Protein AF-A0ABC8R4N2-F1 (afdb_monomer_lite)

Foldseek 3Di:
DDDDPDDPCVPPDDADDDPVQWDKQFQCPDDCVVAWDDDPNDIGGDDDQPGHDSDPPDPDGGGIDIDGHGDDD

Radius of gyration: 17.48 Å; chains: 1; bounding box: 38×32×54 Å

pLDDT: mean 91.54, std 10.9, range [46.62, 98.31]

Secondary structure (DSSP, 8-state):
-PPP---TTTTPPP----GGGEEEE--TTS-GGGTEEEETTEEEE---TTPPPSSTT--SPP--EEEE-----

Organism: NCBI:txid185542

Sequence (73 aa):
MASTLVDPTEGFISLPLKESNFEIQRPYNLPIDQRYSFIDGVRKLWVYKTDKPHKPTSPTHPRTEIRIRVSTA

Structure (mmCIF, N/CA/C/O backbone):
data_AF-A0ABC8R4N2-F1
#
_entry.id   AF-A0ABC8R4N2-F1
#
loop_
_atom_site.group_PDB
_atom_site.id
_atom_site.type_symbol
_atom_site.label_atom_id
_atom_site.label_alt_id
_atom_site.label_comp_id
_atom_site.label_asym_id
_atom_site.label_entity_id
_atom_site.label_seq_id
_atom_site.pdbx_PDB_ins_code
_atom_site.Cartn_x
_atom_site.Cartn_y
_atom_site.Cartn_z
_atom_site.occupancy
_atom_site.B_iso_or_equiv
_atom_site.auth_seq_id
_atom_site.auth_comp_id
_atom_site.auth_asym_id
_atom_site.auth_atom_id
_atom_site.pdbx_PDB_model_num
ATOM 1 N N . MET A 1 1 ? 7.050 17.623 -41.796 1.00 46.62 1 MET A N 1
ATOM 2 C CA . MET A 1 1 ? 8.038 17.555 -40.700 1.00 46.62 1 MET A CA 1
ATOM 3 C C . MET A 1 1 ? 7.693 16.344 -39.851 1.00 46.62 1 MET A C 1
ATOM 5 O O . MET A 1 1 ? 6.610 16.327 -39.282 1.00 46.62 1 MET A O 1
ATOM 9 N N . ALA A 1 2 ? 8.521 15.299 -39.864 1.00 58.78 2 ALA A N 1
ATOM 10 C CA . ALA A 1 2 ? 8.301 14.117 -39.033 1.00 58.78 2 ALA A CA 1
ATOM 11 C C . ALA A 1 2 ? 8.694 14.442 -37.585 1.00 58.78 2 ALA A C 1
ATOM 13 O O . ALA A 1 2 ? 9.754 15.021 -37.358 1.00 58.78 2 ALA A O 1
ATOM 14 N N . SER A 1 3 ? 7.833 14.098 -36.625 1.00 67.12 3 SER A N 1
ATOM 15 C CA . SER A 1 3 ? 8.194 14.073 -35.207 1.00 67.12 3 SER A CA 1
ATOM 16 C C . SER A 1 3 ? 9.380 13.121 -35.049 1.00 67.12 3 SER A C 1
ATOM 18 O O . SER A 1 3 ? 9.292 11.950 -35.415 1.00 67.12 3 SER A O 1
ATOM 20 N N . THR A 1 4 ? 10.512 13.634 -34.573 1.00 73.62 4 THR A N 1
ATOM 21 C CA . THR A 1 4 ? 11.633 12.799 -34.147 1.00 73.62 4 THR A CA 1
ATOM 22 C C . THR A 1 4 ? 11.135 11.935 -32.994 1.00 73.62 4 THR A C 1
ATOM 24 O O . THR A 1 4 ? 10.717 12.474 -31.969 1.00 73.62 4 THR A O 1
ATOM 27 N N . LEU A 1 5 ? 11.125 10.614 -33.185 1.00 79.94 5 LEU A N 1
ATOM 28 C CA . LEU A 1 5 ? 10.837 9.636 -32.138 1.00 79.94 5 LEU A CA 1
ATOM 29 C C . LEU A 1 5 ? 11.919 9.765 -31.061 1.00 79.94 5 LEU A C 1
ATOM 31 O O . LEU A 1 5 ? 13.009 9.220 -31.200 1.00 79.94 5 LEU A O 1
ATOM 35 N N . VAL A 1 6 ? 11.629 10.559 -30.035 1.00 86.69 6 VAL A N 1
ATOM 36 C CA . VAL A 1 6 ? 12.440 10.652 -28.821 1.00 86.69 6 VAL A CA 1
ATOM 37 C C . VAL A 1 6 ? 12.139 9.419 -27.977 1.00 86.69 6 VAL A C 1
ATOM 39 O O . VAL A 1 6 ? 10.972 9.043 -27.830 1.00 86.69 6 VAL A O 1
ATOM 42 N N . ASP A 1 7 ? 13.181 8.778 -27.448 1.00 89.50 7 ASP A N 1
ATOM 43 C CA . ASP A 1 7 ? 13.015 7.680 -26.499 1.00 89.50 7 ASP A CA 1
ATOM 44 C C . ASP A 1 7 ? 12.307 8.227 -25.245 1.00 89.50 7 ASP A C 1
ATOM 46 O O . ASP A 1 7 ? 12.834 9.138 -24.603 1.00 89.50 7 ASP A O 1
ATOM 50 N N . PRO A 1 8 ? 11.126 7.705 -24.858 1.00 91.50 8 PRO A N 1
ATOM 51 C CA . PRO A 1 8 ? 10.401 8.199 -23.687 1.00 91.50 8 PRO A CA 1
ATOM 52 C C . PRO A 1 8 ? 11.167 8.007 -22.368 1.00 91.50 8 PRO A C 1
ATOM 54 O O . PRO A 1 8 ? 10.744 8.527 -21.336 1.00 91.50 8 PRO A O 1
ATOM 57 N N . THR A 1 9 ? 12.265 7.248 -22.383 1.00 93.00 9 THR A N 1
ATOM 58 C CA . THR A 1 9 ? 13.128 6.978 -21.233 1.00 93.00 9 THR A CA 1
ATOM 59 C C . THR A 1 9 ? 14.419 7.799 -21.230 1.00 93.00 9 THR A C 1
ATOM 61 O O . THR A 1 9 ? 15.212 7.679 -20.293 1.00 93.00 9 THR A O 1
ATOM 64 N N . GLU A 1 10 ? 14.626 8.679 -22.216 1.00 93.75 10 GLU A N 1
ATOM 65 C CA . GLU A 1 10 ? 15.769 9.591 -22.226 1.00 93.75 10 GLU A CA 1
ATOM 66 C C . GLU A 1 10 ? 15.779 10.458 -20.951 1.00 93.75 10 GLU A C 1
ATOM 68 O O . GLU A 1 10 ? 14.791 11.099 -20.594 1.00 93.75 10 GLU A O 1
ATOM 73 N N . GLY A 1 11 ? 16.898 10.435 -20.220 1.00 92.94 11 GLY A N 1
ATOM 74 C CA . GLY A 1 11 ? 17.046 11.126 -18.934 1.00 92.94 11 GLY A CA 1
ATOM 75 C C . GLY A 1 11 ? 16.594 10.334 -17.697 1.00 92.94 11 GLY A C 1
ATOM 76 O O . GLY A 1 11 ? 16.779 10.818 -16.580 1.00 92.94 11 GLY A O 1
ATOM 77 N N . PHE A 1 12 ? 16.062 9.115 -17.851 1.00 91.81 12 PHE A N 1
ATOM 78 C CA . PHE A 1 12 ? 15.747 8.224 -16.730 1.00 91.81 12 PHE A CA 1
ATOM 79 C C . PHE A 1 12 ? 16.880 7.227 -16.446 1.00 91.81 12 PHE A C 1
ATOM 81 O O . PHE A 1 12 ? 17.569 6.751 -17.344 1.00 91.81 12 PHE A O 1
ATOM 88 N N . ILE A 1 13 ? 17.046 6.865 -15.171 1.00 89.12 13 ILE A N 1
ATOM 89 C CA . ILE A 1 13 ? 17.946 5.789 -14.735 1.00 89.12 13 ILE A CA 1
ATOM 90 C C . ILE A 1 13 ? 17.103 4.543 -14.469 1.00 89.12 13 ILE A C 1
ATOM 92 O O . ILE A 1 13 ? 16.161 4.586 -13.677 1.00 89.12 13 ILE A O 1
ATOM 96 N N . SER A 1 14 ? 17.457 3.423 -15.102 1.00 88.88 14 SER A N 1
ATOM 97 C CA . SER A 1 14 ? 16.818 2.136 -14.820 1.00 88.88 14 SER A CA 1
ATOM 98 C C . SER A 1 14 ? 17.200 1.650 -13.423 1.00 88.88 14 S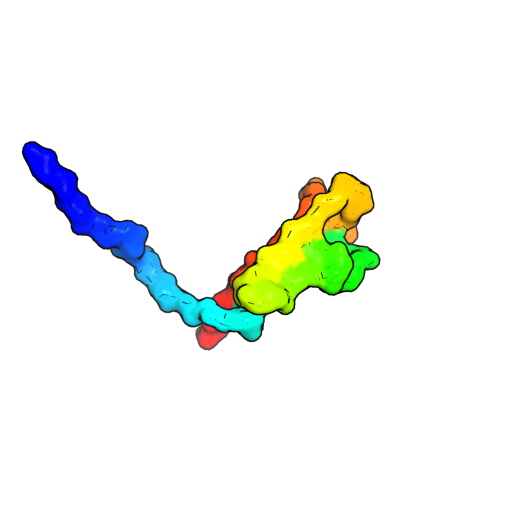ER A C 1
ATOM 100 O O . SER A 1 14 ? 18.382 1.530 -13.095 1.00 88.88 14 SER A O 1
ATOM 102 N N . LEU A 1 15 ? 16.196 1.370 -12.592 1.00 85.75 15 LEU A N 1
ATOM 103 C CA . LEU A 1 15 ? 16.379 0.872 -11.232 1.00 85.75 15 LEU A CA 1
ATOM 104 C C . LEU A 1 15 ? 15.859 -0.566 -11.115 1.00 85.75 15 LEU A C 1
ATOM 106 O O . LEU A 1 15 ? 14.824 -0.893 -11.702 1.00 85.75 15 LEU A O 1
ATOM 110 N N . PRO A 1 16 ? 16.531 -1.437 -10.337 1.00 87.25 16 PRO A N 1
ATOM 111 C CA . PRO A 1 16 ? 16.062 -2.799 -10.133 1.00 87.25 16 PRO A CA 1
ATOM 112 C C . PRO A 1 16 ? 14.722 -2.789 -9.394 1.00 87.25 16 PRO A C 1
ATOM 114 O O . PRO A 1 16 ? 14.606 -2.215 -8.311 1.00 87.25 16 PRO A O 1
ATOM 117 N N . LEU A 1 17 ? 13.731 -3.482 -9.954 1.00 89.06 17 LEU A N 1
ATOM 118 C CA . LEU A 1 17 ? 12.414 -3.666 -9.352 1.00 89.06 17 LEU A CA 1
ATOM 119 C C . LEU A 1 17 ? 12.276 -5.112 -8.855 1.00 89.06 17 LEU A C 1
ATOM 121 O O . LEU A 1 17 ? 12.195 -6.039 -9.656 1.00 89.06 17 LEU A O 1
ATOM 125 N N . LYS A 1 18 ? 12.305 -5.321 -7.535 1.00 90.94 18 LYS A N 1
ATOM 126 C CA . LYS A 1 18 ? 12.244 -6.647 -6.892 1.00 90.94 18 LYS A CA 1
ATOM 127 C C . LYS A 1 18 ? 11.242 -6.6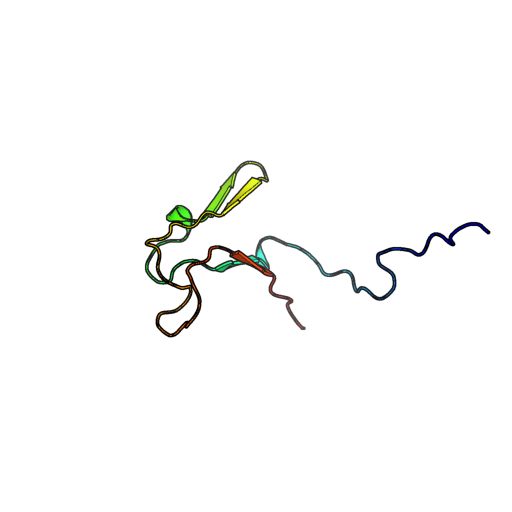18 -5.748 1.00 90.94 18 LYS A C 1
ATOM 129 O O . LYS A 1 18 ? 11.209 -5.635 -5.033 1.00 90.94 18 LYS A O 1
ATOM 134 N N . GLU A 1 19 ? 10.541 -7.715 -5.464 1.00 91.06 19 GLU A N 1
ATOM 135 C CA . GLU A 1 19 ? 9.615 -7.801 -4.310 1.00 91.06 19 GLU A CA 1
ATOM 136 C C . GLU A 1 19 ? 10.214 -7.282 -2.997 1.00 91.06 19 GLU A C 1
ATOM 138 O O . GLU A 1 19 ? 9.551 -6.604 -2.220 1.00 91.06 19 GLU A O 1
ATOM 143 N N . SER A 1 20 ? 11.500 -7.560 -2.769 1.00 91.19 20 SER A N 1
ATOM 144 C CA . SER A 1 20 ? 12.233 -7.130 -1.577 1.00 91.19 20 SER A CA 1
ATOM 145 C C . SER A 1 20 ? 12.320 -5.610 -1.412 1.00 91.19 20 SER A C 1
ATOM 147 O O . SER A 1 20 ? 12.651 -5.134 -0.330 1.00 91.19 20 SER A O 1
ATOM 149 N N . ASN A 1 21 ? 12.078 -4.845 -2.477 1.00 92.12 21 ASN A N 1
ATOM 150 C CA . ASN A 1 21 ? 12.092 -3.389 -2.464 1.00 92.12 21 ASN A CA 1
ATOM 151 C C . ASN A 1 21 ? 10.692 -2.772 -2.307 1.00 92.12 21 ASN A C 1
ATOM 153 O O . ASN A 1 21 ? 10.572 -1.548 -2.244 1.00 92.12 21 ASN A O 1
ATOM 157 N N . PHE A 1 22 ? 9.648 -3.594 -2.197 1.00 93.81 22 PHE A N 1
ATOM 158 C CA . PHE A 1 22 ? 8.283 -3.143 -1.975 1.00 93.81 22 PHE A CA 1
ATOM 159 C C . PHE A 1 22 ? 7.972 -3.041 -0.487 1.00 93.81 22 PHE A C 1
ATOM 161 O O . PHE A 1 22 ? 7.885 -4.027 0.239 1.00 93.81 22 PHE A O 1
ATOM 168 N N . GLU A 1 23 ? 7.736 -1.816 -0.036 1.00 95.44 23 GLU A N 1
ATOM 169 C CA . GLU A 1 23 ? 7.142 -1.536 1.261 1.00 95.44 23 GLU A CA 1
ATOM 170 C C . GLU A 1 23 ? 5.641 -1.306 1.082 1.00 95.44 23 GLU A C 1
ATOM 172 O O . GLU A 1 23 ? 5.218 -0.303 0.506 1.00 95.44 23 GLU A O 1
ATOM 177 N N . ILE A 1 24 ? 4.824 -2.221 1.604 1.00 96.94 24 ILE A N 1
ATOM 178 C CA . ILE A 1 24 ? 3.369 -2.053 1.606 1.00 96.94 24 ILE A CA 1
ATOM 179 C C . ILE A 1 24 ? 2.977 -1.100 2.736 1.00 96.94 24 ILE A C 1
ATOM 181 O O . ILE A 1 24 ? 3.093 -1.430 3.918 1.00 96.94 24 ILE A O 1
ATOM 185 N N . GLN A 1 25 ? 2.482 0.081 2.376 1.00 97.12 25 GLN A N 1
ATOM 186 C CA . GLN A 1 25 ? 1.859 1.000 3.319 1.00 97.12 25 GLN A CA 1
ATOM 187 C C . GLN A 1 25 ? 0.363 0.723 3.396 1.00 97.12 25 GLN A C 1
ATOM 189 O O . GLN A 1 25 ? -0.308 0.509 2.389 1.00 97.12 25 GLN A O 1
ATOM 194 N N . ARG A 1 26 ? -0.152 0.745 4.620 1.00 97.12 26 ARG A N 1
ATOM 195 C CA . ARG A 1 26 ? -1.534 0.417 4.972 1.00 97.12 26 ARG A CA 1
ATOM 196 C C . ARG A 1 26 ? -2.020 1.309 6.116 1.00 97.12 26 ARG A C 1
ATOM 198 O O . ARG A 1 26 ? -1.171 1.941 6.762 1.00 97.12 26 ARG A O 1
ATOM 205 N N . PRO A 1 27 ? -3.328 1.311 6.432 1.00 98.12 27 PRO A N 1
ATOM 206 C CA . PRO A 1 27 ? -3.840 1.849 7.688 1.00 98.12 27 PRO A CA 1
ATOM 207 C C . PRO A 1 27 ? -3.067 1.303 8.894 1.00 98.12 27 PRO A C 1
ATOM 209 O O . PRO A 1 27 ? -2.841 0.091 9.002 1.00 98.12 27 PRO A O 1
ATOM 212 N N . TYR A 1 28 ? -2.655 2.185 9.810 1.00 97.50 28 TYR A N 1
ATOM 213 C CA . TYR A 1 28 ? -1.757 1.801 10.911 1.00 97.50 28 TYR A CA 1
ATOM 214 C C . TYR A 1 28 ? -2.341 0.699 11.812 1.00 97.50 28 TYR A C 1
ATOM 216 O O . TYR A 1 28 ? -1.593 -0.100 12.372 1.00 97.50 28 TYR A O 1
ATOM 224 N N . ASN A 1 29 ? -3.669 0.639 11.929 1.00 98.06 29 ASN A N 1
ATOM 225 C CA . ASN A 1 29 ? -4.401 -0.228 12.851 1.00 98.06 29 ASN A CA 1
ATOM 226 C C . ASN A 1 29 ? -4.900 -1.552 12.247 1.00 98.06 29 ASN A C 1
ATOM 228 O O . ASN A 1 29 ? -5.548 -2.309 12.963 1.00 98.06 29 ASN A O 1
ATOM 232 N N . LEU A 1 30 ? -4.660 -1.827 10.963 1.00 97.94 30 LEU A N 1
ATOM 233 C CA . LEU A 1 30 ? -5.136 -3.044 10.287 1.00 97.94 30 LEU A CA 1
ATOM 234 C C . LEU A 1 30 ? -3.954 -3.862 9.780 1.00 97.94 30 LEU A C 1
ATOM 236 O O . LEU A 1 30 ? -3.026 -3.245 9.286 1.00 97.94 30 LEU A O 1
ATOM 240 N N . PRO A 1 31 ? -3.945 -5.201 9.827 1.00 97.44 31 PRO A N 1
ATOM 241 C CA . PRO A 1 31 ? -2.882 -6.002 9.210 1.00 97.44 31 PRO A CA 1
ATOM 242 C C . PRO A 1 31 ? -2.848 -5.865 7.668 1.00 97.44 31 PRO A C 1
ATOM 244 O O . PRO A 1 31 ? -3.772 -5.327 7.058 1.00 97.44 31 PRO A O 1
ATOM 247 N N . ILE A 1 32 ? -1.746 -6.296 7.030 1.00 96.69 32 ILE A N 1
ATOM 248 C CA . ILE A 1 32 ? -1.514 -6.118 5.576 1.00 96.69 32 ILE A CA 1
ATOM 249 C C . ILE A 1 32 ? -2.547 -6.877 4.740 1.00 96.69 32 ILE A C 1
ATOM 251 O O . ILE A 1 32 ? -3.125 -6.307 3.818 1.00 96.69 32 ILE A O 1
ATOM 255 N N . ASP A 1 33 ? -2.798 -8.135 5.083 1.00 97.06 33 ASP A N 1
ATOM 256 C CA . ASP A 1 33 ? -3.719 -9.050 4.397 1.00 97.06 33 ASP A CA 1
ATOM 257 C C . ASP A 1 33 ? -5.169 -8.542 4.314 1.00 97.06 33 ASP A C 1
ATOM 259 O O . ASP A 1 33 ? -5.922 -8.931 3.424 1.00 97.06 33 ASP A O 1
ATOM 263 N N . GLN A 1 34 ? -5.562 -7.612 5.184 1.00 98.00 34 GLN A N 1
ATOM 264 C CA . GLN A 1 34 ? -6.877 -6.982 5.123 1.00 98.00 34 GLN A CA 1
ATOM 265 C C . GLN A 1 34 ? -7.013 -5.912 4.041 1.00 98.00 34 GLN A C 1
ATOM 267 O O . GLN A 1 34 ? -8.144 -5.534 3.730 1.00 98.00 34 GLN A O 1
ATOM 272 N N . ARG A 1 35 ? -5.916 -5.372 3.503 1.00 98.19 35 ARG A N 1
ATOM 273 C CA . ARG A 1 35 ? -5.945 -4.280 2.507 1.00 98.19 35 ARG A CA 1
ATOM 274 C C . ARG A 1 35 ? -5.076 -4.528 1.281 1.00 98.19 35 ARG A C 1
ATOM 276 O O . ARG A 1 35 ? -5.124 -3.745 0.333 1.00 98.19 35 ARG A O 1
ATOM 283 N N . TYR A 1 36 ? -4.308 -5.607 1.295 1.00 98.31 36 TYR A N 1
ATOM 284 C CA . TYR A 1 36 ? -3.385 -5.980 0.244 1.00 98.31 36 TYR A CA 1
ATOM 285 C C . TYR A 1 36 ? -3.414 -7.490 0.010 1.00 98.31 36 TYR A C 1
ATOM 287 O O . TYR A 1 36 ? -3.439 -8.276 0.955 1.00 98.31 36 TYR A O 1
ATOM 295 N N . SER A 1 37 ? -3.342 -7.901 -1.255 1.00 97.88 37 SER A N 1
ATOM 296 C CA . SER A 1 37 ? -3.032 -9.285 -1.627 1.00 97.88 37 SER A CA 1
ATOM 297 C C . SER A 1 37 ? -2.148 -9.334 -2.866 1.00 97.88 37 SER A C 1
ATOM 299 O O . SER A 1 37 ? -2.172 -8.421 -3.697 1.00 97.88 37 SER A O 1
ATOM 301 N N . PHE A 1 38 ? -1.380 -10.415 -2.982 1.00 97.12 38 PHE A N 1
ATOM 302 C CA . PHE A 1 38 ? -0.581 -10.732 -4.156 1.00 97.12 38 PHE A CA 1
ATOM 303 C C . PHE A 1 38 ? -0.806 -12.189 -4.537 1.00 97.12 38 PHE A C 1
ATOM 305 O O . PHE A 1 38 ? -0.400 -13.089 -3.805 1.00 97.12 38 PHE A O 1
ATOM 312 N N . ILE A 1 39 ? -1.515 -12.402 -5.642 1.00 97.69 39 ILE A N 1
ATOM 313 C CA . ILE A 1 39 ? -1.910 -13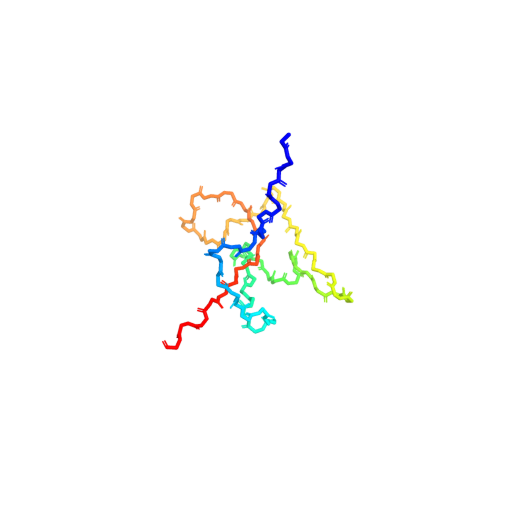.725 -6.132 1.00 97.69 39 ILE A CA 1
ATOM 314 C C . ILE A 1 39 ? -1.704 -13.720 -7.645 1.00 97.69 39 ILE A C 1
ATOM 316 O O . ILE A 1 39 ? -2.164 -12.797 -8.317 1.00 97.69 39 ILE A O 1
ATOM 320 N N . ASP A 1 40 ? -0.983 -14.716 -8.159 1.00 96.88 40 ASP A N 1
ATOM 321 C CA . ASP A 1 40 ? -0.746 -14.936 -9.594 1.00 96.88 40 ASP A CA 1
ATOM 322 C C . ASP A 1 40 ? -0.253 -13.689 -10.350 1.00 96.88 40 ASP A C 1
ATOM 324 O O . ASP A 1 40 ? -0.722 -13.351 -11.434 1.00 96.88 40 ASP A O 1
ATOM 328 N N . GLY A 1 41 ? 0.686 -12.952 -9.746 1.00 94.12 41 GLY A N 1
ATOM 329 C CA . GLY A 1 41 ? 1.258 -11.741 -10.343 1.00 94.12 41 GLY A CA 1
ATOM 330 C C . GLY A 1 41 ? 0.385 -10.486 -10.217 1.00 94.12 41 GLY A C 1
ATOM 331 O O . GLY A 1 41 ? 0.846 -9.391 -10.535 1.00 94.12 41 GLY A O 1
ATOM 332 N N . VAL A 1 42 ? -0.840 -10.597 -9.695 1.00 96.56 42 VAL A N 1
ATOM 333 C CA . VAL A 1 42 ? -1.756 -9.466 -9.509 1.00 96.56 42 VAL A CA 1
ATOM 334 C C . VAL A 1 42 ? -1.688 -8.959 -8.074 1.00 96.56 42 VAL A C 1
ATOM 336 O O . VAL A 1 42 ? -1.982 -9.684 -7.122 1.00 96.56 42 VAL A O 1
ATOM 339 N N . ARG A 1 43 ? -1.355 -7.674 -7.916 1.00 96.56 43 ARG A N 1
ATOM 340 C CA . ARG A 1 43 ? -1.457 -6.971 -6.632 1.00 96.56 43 ARG A CA 1
ATOM 341 C C . ARG A 1 43 ? -2.788 -6.258 -6.535 1.00 96.56 43 ARG A C 1
ATOM 343 O O . ARG A 1 43 ? -3.091 -5.396 -7.356 1.00 96.56 43 ARG A O 1
ATOM 350 N N . LYS A 1 44 ? -3.562 -6.579 -5.505 1.00 98.00 44 LYS A N 1
ATOM 351 C CA . LYS A 1 44 ? -4.801 -5.867 -5.190 1.00 98.00 44 LYS A CA 1
ATOM 352 C C . LYS A 1 44 ? -4.553 -4.993 -3.977 1.00 98.00 44 LYS A C 1
ATOM 354 O O . LYS A 1 44 ? -4.071 -5.481 -2.960 1.00 98.00 44 LYS A O 1
ATOM 359 N N . LEU A 1 45 ? -4.896 -3.717 -4.105 1.00 98.19 45 LEU A N 1
ATOM 360 C CA . LEU A 1 45 ? -4.862 -2.730 -3.037 1.00 98.19 45 LEU A CA 1
ATOM 361 C C . LEU A 1 45 ? -6.257 -2.135 -2.936 1.00 98.19 45 LEU A C 1
ATOM 363 O O . LEU A 1 45 ? -6.816 -1.701 -3.942 1.00 98.19 45 LEU A O 1
ATOM 367 N N . TRP A 1 46 ? -6.829 -2.133 -1.742 1.00 97.81 46 TRP A N 1
ATOM 368 C CA . TRP A 1 46 ? -8.133 -1.525 -1.510 1.00 97.81 46 TRP A CA 1
ATOM 369 C C . TRP A 1 46 ? -8.116 -0.712 -0.226 1.00 97.81 46 TRP A C 1
ATOM 371 O O . TRP A 1 46 ? -7.248 -0.870 0.636 1.00 97.81 46 TRP A O 1
ATOM 381 N N . VAL A 1 47 ? -9.069 0.208 -0.133 1.00 97.50 47 VAL A N 1
ATOM 382 C CA . VAL A 1 47 ? -9.226 1.129 0.986 1.00 97.50 47 VAL A CA 1
ATOM 383 C C . VAL A 1 47 ? -10.709 1.397 1.196 1.00 97.50 47 VAL A C 1
ATOM 385 O O . VAL A 1 47 ? -11.469 1.511 0.233 1.00 97.50 47 VAL A O 1
ATOM 388 N N . TYR A 1 48 ? -11.127 1.495 2.452 1.00 97.69 48 TYR A N 1
ATOM 389 C CA . TYR A 1 48 ? -12.482 1.880 2.827 1.00 97.69 48 TYR A CA 1
ATOM 390 C C . TYR A 1 48 ? -12.502 3.276 3.435 1.00 97.69 48 TYR A C 1
ATOM 392 O O . TYR A 1 48 ? -11.550 3.718 4.074 1.00 97.69 48 TYR A O 1
ATOM 400 N N . LYS A 1 49 ? -13.642 3.961 3.302 1.00 96.44 49 LYS A N 1
ATOM 401 C CA . LYS A 1 49 ? -13.848 5.302 3.874 1.00 96.44 49 LYS A CA 1
ATOM 402 C C . LYS A 1 49 ? -13.639 5.339 5.397 1.00 96.44 49 LYS A C 1
ATOM 404 O O . LYS A 1 49 ? -13.287 6.379 5.941 1.00 96.44 49 LYS A O 1
ATOM 409 N N . THR A 1 50 ? -13.872 4.219 6.077 1.00 96.94 50 THR A N 1
ATOM 410 C CA . THR A 1 50 ? -13.748 4.071 7.535 1.00 96.94 50 THR A CA 1
ATOM 411 C C . THR A 1 50 ? -12.345 3.692 8.006 1.00 96.94 50 THR A C 1
ATOM 413 O O . THR A 1 50 ? -12.119 3.607 9.215 1.00 96.94 50 THR A O 1
ATOM 416 N N . ASP A 1 51 ? -11.415 3.430 7.088 1.00 98.06 51 ASP A N 1
ATOM 417 C CA . ASP A 1 51 ? -10.043 3.092 7.450 1.00 98.06 51 ASP A CA 1
ATOM 418 C C . ASP A 1 51 ? -9.343 4.263 8.143 1.00 98.06 51 ASP A C 1
ATOM 420 O O . ASP A 1 51 ? -9.801 5.408 8.123 1.00 98.06 51 ASP A O 1
ATOM 424 N N . LYS A 1 52 ? -8.215 3.974 8.790 1.00 98.06 52 LYS A N 1
ATOM 425 C CA . LYS A 1 52 ? -7.367 5.006 9.383 1.00 98.06 52 LYS A CA 1
ATOM 426 C C . LYS A 1 52 ? -6.226 5.392 8.437 1.00 98.06 52 LYS A C 1
ATOM 428 O O . LYS A 1 52 ? -5.893 4.627 7.531 1.00 98.06 52 LYS A O 1
ATOM 433 N N . PRO A 1 53 ? -5.613 6.571 8.628 1.00 97.69 53 PRO A N 1
ATOM 434 C CA . PRO A 1 53 ? -4.440 6.975 7.860 1.00 97.69 53 PRO A CA 1
ATOM 435 C C . PRO A 1 53 ? -3.268 5.991 7.994 1.00 97.69 53 PRO A C 1
ATOM 437 O O . PRO A 1 53 ? -3.265 5.095 8.839 1.00 97.69 53 PRO A O 1
ATOM 440 N N . HIS A 1 54 ? -2.221 6.190 7.191 1.00 96.31 54 HIS A N 1
ATOM 441 C CA . HIS A 1 54 ? -1.021 5.350 7.257 1.00 96.31 54 HIS A CA 1
ATOM 442 C C . HIS A 1 54 ? -0.284 5.443 8.611 1.00 96.31 54 HIS A C 1
ATOM 444 O O . HIS A 1 54 ? 0.340 4.482 9.054 1.00 96.31 54 HIS A O 1
ATOM 450 N N . LYS A 1 55 ? -0.373 6.590 9.294 1.00 96.94 55 LYS A N 1
ATOM 451 C CA . LYS A 1 55 ? 0.187 6.815 10.636 1.00 96.94 55 LYS A CA 1
ATOM 452 C C . LYS A 1 55 ? -0.820 7.566 11.508 1.00 96.94 55 LYS A C 1
ATOM 454 O O . LYS A 1 55 ? -1.560 8.377 10.955 1.00 96.94 55 LYS A O 1
ATOM 459 N N . PRO A 1 56 ? -0.811 7.390 12.843 1.00 96.50 56 PRO A N 1
ATOM 460 C CA . PRO A 1 56 ? -1.725 8.108 13.737 1.00 96.50 56 PRO A CA 1
ATOM 461 C C . PRO A 1 56 ? -1.641 9.636 13.620 1.00 96.50 56 PRO A C 1
ATOM 463 O O . PRO A 1 56 ? -2.638 10.322 13.792 1.00 96.50 56 PRO A O 1
ATOM 466 N N . THR A 1 57 ? -0.458 10.162 13.295 1.00 97.06 57 THR A N 1
ATOM 467 C CA . THR A 1 57 ? -0.189 11.602 13.152 1.00 97.06 57 THR A CA 1
ATOM 468 C C . THR A 1 57 ? -0.370 12.125 11.727 1.00 97.06 57 THR A C 1
ATOM 470 O O . THR A 1 57 ? -0.082 13.287 11.453 1.00 97.06 57 THR A O 1
ATOM 473 N N . SER A 1 58 ? -0.785 11.276 10.787 1.00 94.62 58 SER A N 1
ATOM 474 C CA . SER A 1 58 ? -0.908 11.669 9.387 1.00 94.62 58 SER A CA 1
ATOM 475 C C . SER A 1 58 ? -2.163 12.529 9.177 1.00 94.62 58 SER A C 1
ATOM 477 O O . SER A 1 58 ? -3.252 12.087 9.542 1.00 94.62 58 SER A O 1
ATOM 479 N N . PRO A 1 59 ? -2.047 13.720 8.553 1.00 95.75 59 PRO A N 1
ATOM 480 C CA . PRO A 1 59 ? -3.196 14.578 8.259 1.00 95.75 59 PRO A CA 1
ATOM 481 C C . PRO A 1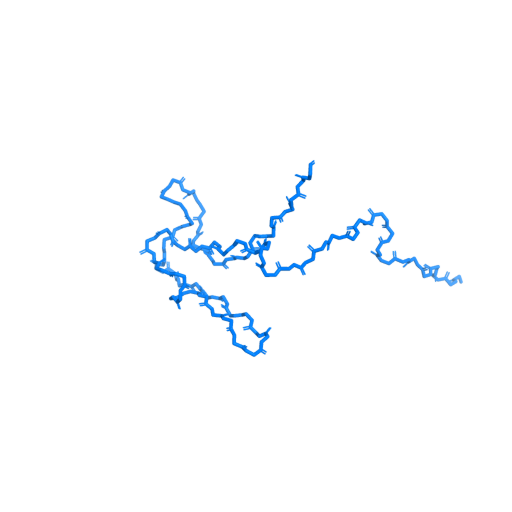 59 ? -3.962 14.137 7.000 1.00 95.75 59 PRO A C 1
ATOM 483 O O . PRO A 1 59 ? -4.935 14.777 6.611 1.00 95.75 59 PRO A O 1
ATOM 486 N N . THR A 1 60 ? -3.507 13.083 6.316 1.00 95.25 60 THR A N 1
ATOM 487 C CA . THR A 1 60 ? -4.083 12.631 5.046 1.00 95.25 60 THR A CA 1
ATOM 488 C C . THR A 1 60 ? -5.117 11.530 5.247 1.00 95.25 60 THR A C 1
ATOM 490 O O . THR A 1 60 ? -5.075 10.786 6.225 1.00 95.25 60 THR A O 1
ATOM 493 N N . HIS A 1 61 ? -6.000 11.371 4.264 1.00 96.31 61 HIS A N 1
ATOM 494 C CA . HIS A 1 61 ? -6.968 10.278 4.220 1.00 96.31 61 HIS A CA 1
ATOM 495 C C . HIS A 1 61 ? -6.303 8.886 4.148 1.00 96.31 61 HIS A C 1
ATOM 497 O O . HIS A 1 61 ? -5.107 8.776 3.845 1.00 96.31 61 HIS A O 1
ATOM 503 N N . PRO A 1 62 ? -7.064 7.813 4.437 1.00 97.19 62 PRO A N 1
ATOM 504 C CA . PRO A 1 62 ? -6.576 6.442 4.353 1.00 97.19 62 PRO A CA 1
ATOM 505 C C . PRO A 1 62 ? -6.059 6.085 2.964 1.00 97.19 62 PRO A C 1
ATOM 507 O O . PRO A 1 62 ? -6.588 6.536 1.949 1.00 97.19 62 PRO A O 1
ATOM 510 N N . ARG A 1 63 ? -5.037 5.230 2.934 1.00 96.56 63 ARG A N 1
ATOM 511 C CA . ARG A 1 63 ? -4.427 4.719 1.709 1.00 96.56 63 ARG A CA 1
ATOM 512 C C . ARG A 1 63 ? -3.849 3.332 1.939 1.00 96.56 63 ARG A C 1
ATOM 514 O O . ARG A 1 63 ? -3.386 3.023 3.040 1.00 96.56 63 ARG A O 1
ATOM 521 N N . THR A 1 64 ? -3.823 2.562 0.864 1.00 97.88 64 THR A N 1
ATOM 522 C CA . THR A 1 64 ? -3.030 1.343 0.748 1.00 97.88 64 THR A CA 1
ATOM 523 C C . THR A 1 64 ? -2.194 1.498 -0.513 1.00 97.88 64 THR A C 1
ATOM 525 O O . THR A 1 64 ? -2.753 1.667 -1.594 1.00 97.88 64 THR A O 1
ATOM 528 N N . GLU A 1 65 ? -0.872 1.498 -0.384 1.00 97.12 65 GLU A N 1
ATOM 529 C CA . GLU A 1 65 ? 0.053 1.799 -1.484 1.00 97.12 65 GLU A CA 1
ATOM 530 C C . GLU A 1 65 ? 1.331 0.963 -1.384 1.00 97.12 65 GLU A C 1
ATOM 532 O O . GLU A 1 65 ? 1.651 0.410 -0.330 1.00 97.12 65 GLU A O 1
ATOM 537 N N . ILE A 1 66 ? 2.076 0.887 -2.488 1.00 96.56 66 ILE A N 1
ATOM 538 C CA . ILE A 1 66 ? 3.403 0.270 -2.527 1.00 96.56 66 ILE A CA 1
ATOM 539 C C . ILE A 1 66 ? 4.427 1.381 -2.652 1.00 96.56 66 ILE A C 1
ATOM 541 O O . ILE A 1 66 ? 4.472 2.088 -3.657 1.00 96.56 66 ILE A O 1
ATOM 545 N N . ARG A 1 67 ? 5.280 1.512 -1.642 1.00 94.50 67 ARG A N 1
ATOM 546 C CA . ARG A 1 67 ? 6.454 2.366 -1.716 1.00 94.50 67 ARG A CA 1
ATOM 547 C C . ARG A 1 67 ? 7.637 1.539 -2.194 1.00 94.50 67 ARG A C 1
ATOM 549 O O . ARG A 1 67 ? 8.042 0.587 -1.535 1.00 94.50 67 ARG A O 1
ATOM 556 N N . ILE A 1 68 ? 8.214 1.937 -3.321 1.00 93.31 68 ILE A N 1
ATOM 557 C CA . ILE A 1 68 ? 9.451 1.346 -3.831 1.00 93.31 68 ILE A CA 1
ATOM 558 C C . ILE A 1 68 ? 10.616 1.972 -3.065 1.00 93.31 68 ILE A C 1
ATOM 560 O O . ILE A 1 68 ? 10.825 3.186 -3.107 1.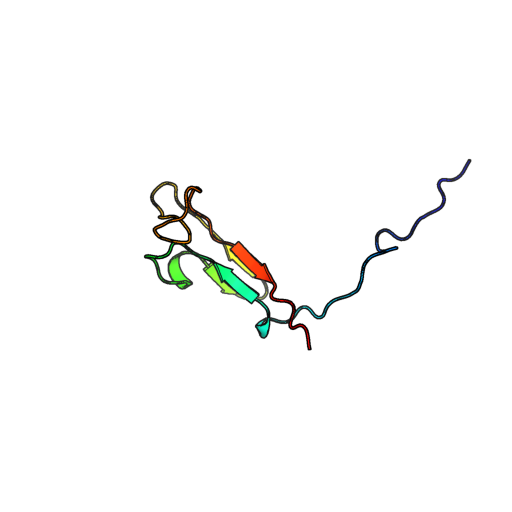00 93.31 68 ILE A O 1
ATOM 564 N N . ARG A 1 69 ? 11.365 1.150 -2.333 1.00 91.81 69 ARG A N 1
ATOM 565 C CA . ARG A 1 69 ? 12.585 1.570 -1.649 1.00 91.81 69 ARG 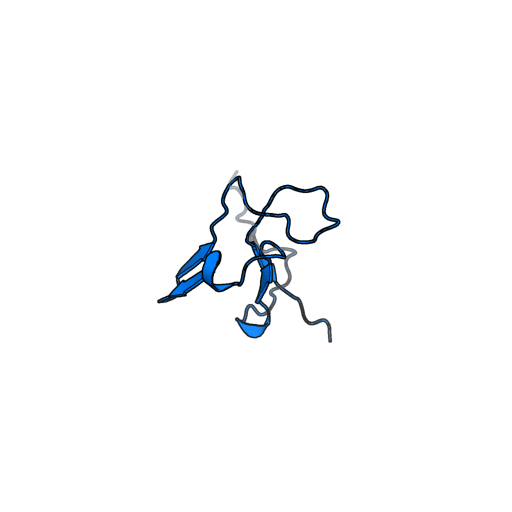A CA 1
ATOM 566 C C . ARG A 1 69 ? 13.774 1.373 -2.572 1.00 91.81 69 ARG A C 1
ATOM 568 O O . ARG A 1 69 ? 14.131 0.250 -2.906 1.00 91.81 69 ARG A O 1
ATOM 575 N N . VAL A 1 70 ? 14.415 2.468 -2.952 1.00 84.69 70 VAL A N 1
ATOM 576 C CA . VAL A 1 70 ? 15.706 2.403 -3.634 1.00 84.69 70 VAL A CA 1
ATOM 577 C C . VAL A 1 70 ? 16.768 2.164 -2.565 1.00 84.69 70 VAL A C 1
ATOM 579 O O . VAL A 1 70 ? 16.908 2.969 -1.646 1.00 84.69 70 VAL A O 1
ATOM 582 N N . SER A 1 71 ? 17.477 1.038 -2.638 1.00 68.88 71 SER A N 1
ATOM 583 C CA . SER A 1 71 ? 18.679 0.833 -1.834 1.00 68.88 71 SER A CA 1
ATOM 584 C C . SER A 1 71 ? 19.795 1.672 -2.444 1.00 68.88 71 SER A C 1
ATOM 586 O O . SER A 1 71 ? 20.344 1.303 -3.483 1.00 68.88 71 SER A O 1
ATOM 588 N N . THR A 1 72 ? 20.101 2.809 -1.833 1.00 59.72 72 THR A N 1
ATOM 589 C CA . THR A 1 72 ? 21.349 3.518 -2.107 1.00 59.72 72 THR A CA 1
ATOM 590 C C . THR A 1 72 ? 22.461 2.717 -1.436 1.00 59.72 72 THR A C 1
ATOM 592 O O . THR A 1 72 ? 22.382 2.482 -0.228 1.00 59.72 72 THR A O 1
ATOM 595 N N . ALA A 1 73 ? 23.409 2.211 -2.226 1.00 53.56 73 ALA A N 1
ATOM 596 C CA . ALA A 1 73 ? 24.663 1.687 -1.692 1.00 53.56 73 ALA A CA 1
ATOM 597 C C . ALA A 1 73 ? 25.473 2.821 -1.048 1.00 53.56 73 ALA A C 1
ATOM 599 O O . ALA A 1 73 ? 25.350 3.968 -1.543 1.00 53.56 73 ALA A O 1
#